Protein AF-A0A2V5JS49-F1 (afdb_monomer)

Sequence (119 aa):
MSLDTQTKLAIYRHFAETGQRPSVEVVAERVRSDVSSVREAFLTLRAQRVLVLEPDGVSIRMAPPFSGVPTQHVVMVDDTKYFANCACLEIGLEGPPSCRWLFHCFVPAARWWDDIVFT

Foldseek 3Di:
DDPLVLLLVQQVVCCVVALAGDFLVSSCVSSVHDSVVSLVSLVVCVVVVQFDADPVSTQTQDRPQFGNDDDPQWDDDPNHITHGPDDDFDADPVGGPDDPDDDDDPDDPVCCVVCVVPD

Nearest PDB structures (foldseek):
  1zar-assembly1_A  TM=7.995E-01  e=3.972E-02  Archaeoglobus fulgidus
  3k2z-assembly1_A  TM=7.654E-01  e=4.514E-02  Thermotoga maritima
  1zao-assembly1_A  TM=7.569E-01  e=2.708E-02  Archaeoglobus fulgidus
  3k2z-assembly1_B  TM=6.695E-01  e=1.732E-02  Thermotoga maritima
  7dqb-assembly1_A  TM=6.763E-01  e=4.796E-01  Microbacterium hydrocarbonoxydans

Mean predicted aligned error: 7.8 Å

Radius of gyration: 17.23 Å; Cα contacts (8 Å, |Δi|>4): 140; chains: 1; bounding box: 48×29×37 Å

Solvent-accessible surface area (backbone atoms only — not comparable to full-atom values): 7300 Å² total; per-residue (Å²): 132,57,67,51,57,46,52,50,52,47,50,54,48,42,30,74,77,65,33,43,63,67,54,58,62,59,43,12,61,74,65,72,50,57,52,68,66,46,47,53,31,50,54,51,35,33,75,70,68,54,34,41,60,39,95,84,65,61,50,49,42,28,46,81,72,40,26,44,48,92,48,94,45,67,47,73,56,88,94,41,57,36,22,24,82,66,89,85,76,71,68,53,97,92,42,55,72,96,67,94,77,85,79,87,70,95,54,63,75,96,51,47,78,83,44,61,90,82,108

pLDDT: mean 86.71, std 14.07, range [45.72, 98.5]

Secondary structure (DSSP, 8-state):
--HHHHHHHHHHHHHHHHSSPPPHHHHHHHHT--HHHHHHHHHHHHHTTS-EE-TTSSSEEEETTEESS--SEEEEETTEEEEESS-----BTTBS-S-S-----SS-GGGGGGSTTT-

Structure (mmCIF, N/CA/C/O backbone):
data_AF-A0A2V5JS49-F1
#
_entry.id   AF-A0A2V5JS49-F1
#
loop_
_atom_site.group_PDB
_atom_site.id
_atom_site.type_symbol
_atom_site.label_atom_id
_atom_site.label_alt_id
_atom_site.label_comp_id
_atom_site.label_asym_id
_atom_site.label_entity_id
_atom_site.label_seq_id
_atom_site.pdbx_PDB_ins_code
_atom_site.Cartn_x
_atom_site.Cartn_y
_atom_site.Cartn_z
_atom_site.occupancy
_atom_site.B_iso_or_equiv
_atom_site.auth_seq_id
_atom_site.auth_comp_id
_atom_site.auth_asym_id
_atom_site.auth_atom_id
_atom_site.pdbx_PDB_model_num
ATOM 1 N N . MET A 1 1 ? -8.960 -15.499 11.254 1.00 77.62 1 MET A N 1
ATOM 2 C CA . MET A 1 1 ? -7.950 -14.578 10.683 1.00 77.62 1 MET A CA 1
ATOM 3 C C . MET A 1 1 ? -8.035 -13.262 11.447 1.00 77.62 1 MET A C 1
ATOM 5 O O . MET A 1 1 ? -9.157 -12.831 11.684 1.00 77.62 1 MET A O 1
ATOM 9 N N . SER A 1 2 ? -6.921 -12.667 11.895 1.00 94.75 2 SER A N 1
ATOM 10 C CA . SER A 1 2 ? -6.965 -11.422 12.691 1.00 94.75 2 SER A CA 1
ATOM 11 C C . SER A 1 2 ? -7.526 -10.245 11.885 1.00 94.75 2 SER A C 1
ATOM 13 O O . SER A 1 2 ? -7.511 -10.290 10.650 1.00 94.75 2 SER A O 1
ATOM 15 N N . LEU A 1 3 ? -8.010 -9.200 12.568 1.00 96.44 3 LEU A N 1
ATOM 16 C CA . LEU A 1 3 ? -8.463 -7.974 11.905 1.00 96.44 3 LEU A CA 1
ATOM 17 C C . LEU A 1 3 ? -7.321 -7.335 11.104 1.00 96.44 3 LEU A C 1
ATOM 19 O O . LEU A 1 3 ? -7.517 -7.034 9.936 1.00 96.44 3 LEU A O 1
ATOM 23 N N . ASP A 1 4 ? -6.107 -7.260 11.656 1.00 97.12 4 ASP A N 1
ATOM 24 C CA . ASP A 1 4 ? -4.931 -6.726 10.947 1.00 97.12 4 ASP A CA 1
ATOM 25 C C . ASP A 1 4 ? -4.662 -7.450 9.624 1.00 97.12 4 ASP A C 1
ATOM 27 O O . ASP A 1 4 ? -4.383 -6.828 8.598 1.00 97.12 4 ASP A O 1
ATOM 31 N N . THR A 1 5 ? -4.797 -8.780 9.622 1.00 97.56 5 THR A N 1
ATOM 32 C CA . THR A 1 5 ? -4.608 -9.589 8.411 1.00 97.56 5 THR A CA 1
ATOM 33 C C . THR A 1 5 ? -5.716 -9.319 7.391 1.00 97.56 5 THR A C 1
ATOM 35 O O . THR A 1 5 ? -5.441 -9.218 6.196 1.00 97.56 5 THR A O 1
ATOM 38 N N . GLN A 1 6 ? -6.965 -9.174 7.845 1.00 98.00 6 GLN A N 1
ATOM 39 C CA . GLN A 1 6 ? -8.095 -8.816 6.982 1.00 98.00 6 GLN A CA 1
ATOM 40 C C . GLN A 1 6 ? -7.918 -7.418 6.380 1.00 98.00 6 GLN A C 1
ATOM 42 O O . GLN A 1 6 ? -8.049 -7.264 5.167 1.00 98.00 6 GLN A O 1
ATOM 47 N N . THR A 1 7 ? -7.534 -6.438 7.198 1.00 98.31 7 THR A N 1
ATOM 48 C CA . THR A 1 7 ? -7.213 -5.064 6.797 1.00 98.31 7 THR A CA 1
ATOM 49 C C . THR A 1 7 ? -6.101 -5.042 5.754 1.00 98.31 7 THR A C 1
ATOM 51 O O . THR A 1 7 ? -6.272 -4.451 4.688 1.00 98.31 7 THR A O 1
ATOM 54 N N . LYS A 1 8 ? -4.996 -5.759 5.996 1.00 98.00 8 LYS A N 1
ATOM 55 C CA . LYS A 1 8 ? -3.905 -5.899 5.023 1.00 98.00 8 LYS A CA 1
ATOM 56 C C . LYS A 1 8 ? -4.421 -6.458 3.697 1.00 98.00 8 LYS A C 1
ATOM 58 O O . LYS A 1 8 ? -4.196 -5.858 2.652 1.00 98.00 8 LYS A O 1
ATOM 63 N N . LEU A 1 9 ? -5.140 -7.579 3.712 1.00 98.00 9 LEU A N 1
ATOM 64 C CA . LEU A 1 9 ? -5.651 -8.182 2.478 1.00 98.00 9 LEU A CA 1
ATOM 65 C C . LEU A 1 9 ? -6.632 -7.264 1.738 1.00 98.00 9 LEU A C 1
ATOM 67 O O . LEU A 1 9 ? -6.585 -7.201 0.511 1.00 98.00 9 LEU A O 1
ATOM 71 N N . ALA A 1 10 ? -7.487 -6.535 2.456 1.00 98.25 10 ALA A N 1
ATOM 72 C CA . ALA A 1 10 ? -8.424 -5.586 1.863 1.00 98.25 10 ALA A CA 1
ATOM 73 C C . ALA A 1 10 ? -7.704 -4.429 1.154 1.00 98.25 10 ALA A C 1
ATOM 75 O O . ALA A 1 10 ? -8.081 -4.088 0.033 1.00 98.25 10 ALA A O 1
ATOM 76 N N . ILE A 1 11 ? -6.640 -3.887 1.759 1.00 98.31 11 ILE A N 1
ATOM 77 C CA . ILE A 1 11 ? -5.799 -2.847 1.149 1.00 98.31 11 ILE A CA 1
ATOM 78 C C . ILE A 1 11 ? -5.174 -3.353 -0.153 1.00 98.31 11 ILE A C 1
ATOM 80 O O . ILE A 1 11 ? -5.305 -2.713 -1.193 1.00 98.31 11 ILE A O 1
ATOM 84 N N . TYR A 1 12 ? -4.516 -4.514 -0.107 1.00 97.62 12 TYR A N 1
ATOM 85 C CA . TYR A 1 12 ? -3.795 -5.052 -1.263 1.00 97.62 12 TYR A CA 1
ATOM 86 C C . TYR A 1 12 ? -4.735 -5.444 -2.402 1.00 97.62 12 TYR A C 1
ATOM 88 O O . TYR A 1 12 ? -4.414 -5.200 -3.562 1.00 97.62 12 TYR A O 1
ATOM 96 N N . ARG A 1 13 ? -5.908 -6.004 -2.084 1.00 97.44 13 ARG A N 1
ATOM 97 C CA . ARG A 1 13 ? -6.944 -6.279 -3.087 1.00 97.44 13 ARG A CA 1
ATOM 98 C C . ARG A 1 13 ? -7.448 -4.999 -3.735 1.00 97.44 13 ARG A C 1
ATOM 100 O O . ARG A 1 13 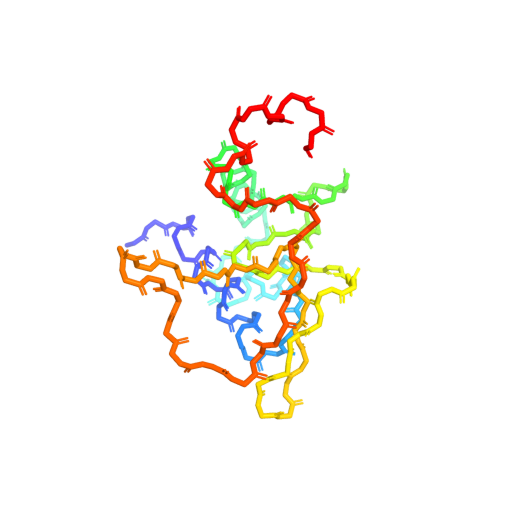? -7.545 -4.960 -4.950 1.00 97.44 13 ARG A O 1
ATOM 107 N N . HIS A 1 14 ? -7.703 -3.950 -2.951 1.00 98.12 14 HIS A N 1
ATOM 108 C CA . HIS A 1 14 ? -8.150 -2.677 -3.510 1.00 98.12 14 HIS A CA 1
ATOM 109 C C . HIS A 1 14 ? -7.110 -2.087 -4.468 1.00 98.12 14 HIS A C 1
ATOM 111 O O . HIS A 1 14 ? -7.464 -1.742 -5.588 1.00 98.12 14 HIS A O 1
ATOM 117 N N . PHE A 1 15 ? -5.832 -2.049 -4.076 1.00 96.44 15 PHE A N 1
ATOM 118 C CA . PHE A 1 15 ? -4.767 -1.626 -4.987 1.00 96.44 15 PHE A CA 1
ATOM 119 C C . PHE A 1 15 ? -4.731 -2.477 -6.254 1.00 96.44 15 PHE A C 1
ATOM 121 O O . PHE A 1 15 ? -4.693 -1.914 -7.339 1.00 96.44 15 PHE A O 1
ATOM 128 N N . ALA A 1 16 ? -4.764 -3.808 -6.133 1.00 94.00 16 ALA A N 1
ATOM 129 C CA . ALA A 1 16 ? -4.726 -4.709 -7.283 1.00 94.00 16 ALA A CA 1
ATOM 130 C C . ALA A 1 16 ? -5.902 -4.477 -8.249 1.00 94.00 16 ALA A C 1
ATOM 132 O O . ALA A 1 16 ? -5.692 -4.474 -9.457 1.00 94.00 16 ALA A O 1
ATOM 133 N N . GLU A 1 17 ? -7.104 -4.246 -7.714 1.00 95.31 17 GLU A N 1
ATOM 134 C CA . GLU A 1 17 ? -8.340 -4.036 -8.476 1.00 95.31 17 GLU A CA 1
ATOM 1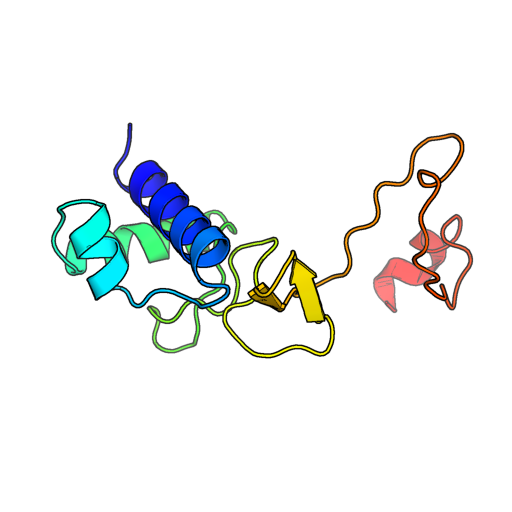35 C C . GLU A 1 17 ? -8.421 -2.655 -9.142 1.00 95.31 17 GLU A C 1
ATOM 137 O O . GLU A 1 17 ? -8.993 -2.544 -10.222 1.00 95.31 17 GLU A O 1
ATOM 142 N N . THR A 1 18 ? -7.913 -1.596 -8.500 1.00 96.06 18 THR A N 1
ATOM 143 C CA . THR A 1 18 ? -8.187 -0.207 -8.926 1.00 96.06 18 THR A CA 1
ATOM 144 C C . THR A 1 18 ? -6.947 0.586 -9.326 1.00 96.06 18 THR A C 1
ATOM 146 O O . THR A 1 18 ? -7.065 1.660 -9.917 1.00 96.06 18 THR A O 1
ATOM 149 N N . GLY A 1 19 ? -5.754 0.120 -8.955 1.00 94.81 19 GLY A N 1
ATOM 150 C CA . GLY A 1 19 ? -4.513 0.892 -9.046 1.00 94.81 19 GLY A CA 1
ATOM 151 C C . GLY A 1 19 ? -4.454 2.099 -8.098 1.00 94.81 19 GLY A C 1
ATOM 152 O O . GLY A 1 19 ? -3.482 2.853 -8.128 1.00 94.81 19 GLY A O 1
ATOM 153 N N . GLN A 1 20 ? -5.468 2.301 -7.250 1.00 96.00 20 GLN A N 1
ATOM 154 C CA . GLN A 1 20 ? -5.591 3.447 -6.349 1.00 96.00 20 GLN A CA 1
ATOM 155 C C . GLN A 1 20 ? -5.441 3.024 -4.890 1.00 96.00 20 GLN A C 1
ATOM 157 O O . GLN A 1 20 ? -5.672 1.870 -4.530 1.00 96.00 20 GLN A O 1
ATOM 162 N N . ARG A 1 21 ? -5.084 3.975 -4.018 1.00 96.44 21 ARG A N 1
ATOM 163 C CA . ARG A 1 21 ? -5.140 3.725 -2.573 1.00 96.44 21 ARG A CA 1
ATOM 164 C C . ARG A 1 21 ? -6.592 3.762 -2.083 1.00 96.44 21 ARG A C 1
ATOM 166 O O . ARG A 1 21 ? -7.321 4.680 -2.463 1.00 96.44 21 ARG A O 1
ATOM 173 N N . PRO A 1 22 ? -7.000 2.851 -1.187 1.00 98.19 22 PRO A N 1
ATOM 174 C CA . PRO A 1 22 ? -8.291 2.963 -0.522 1.00 98.19 22 PRO A CA 1
ATOM 175 C C . PRO A 1 22 ? -8.266 4.047 0.563 1.00 98.19 22 PRO A C 1
ATOM 177 O O . PRO A 1 22 ? -7.224 4.303 1.174 1.00 98.19 22 PRO A O 1
ATOM 180 N N . SER A 1 23 ? -9.429 4.635 0.855 1.00 98.06 23 SER A N 1
ATOM 181 C CA . SER A 1 23 ? -9.637 5.375 2.103 1.00 98.06 23 SER A CA 1
ATOM 182 C C . SER A 1 23 ? -9.874 4.407 3.269 1.00 98.06 23 SER A C 1
ATOM 184 O O . SER A 1 23 ? -10.158 3.222 3.065 1.00 98.06 23 SER A O 1
ATOM 186 N N . VAL A 1 24 ? -9.776 4.896 4.506 1.00 98.12 24 VAL A N 1
ATOM 187 C CA . VAL A 1 24 ? -10.014 4.061 5.693 1.00 98.12 24 VAL A CA 1
ATOM 188 C C . VAL A 1 24 ? -11.461 3.555 5.755 1.00 98.12 24 VAL A C 1
ATOM 190 O O . VAL A 1 24 ? -11.697 2.423 6.172 1.00 98.12 24 VAL A O 1
ATOM 193 N N . GLU A 1 25 ? -12.417 4.340 5.260 1.00 98.44 25 GLU A N 1
ATOM 194 C CA . GLU A 1 25 ? -13.839 3.991 5.176 1.00 98.44 25 GLU A CA 1
ATOM 195 C C . GLU A 1 25 ? -14.070 2.837 4.196 1.00 98.44 25 GLU A C 1
ATOM 197 O O . GLU A 1 25 ? -14.760 1.877 4.534 1.00 98.44 25 GLU A O 1
ATOM 202 N N . VAL A 1 26 ? -13.425 2.877 3.023 1.00 98.50 26 VAL A N 1
ATOM 203 C CA . VAL A 1 26 ? -13.492 1.786 2.034 1.00 98.50 26 VAL A CA 1
ATOM 204 C C . VAL A 1 26 ? -12.939 0.487 2.620 1.00 98.50 26 VAL A C 1
ATOM 206 O O . VAL A 1 26 ? -13.482 -0.594 2.380 1.00 98.50 26 VAL A O 1
ATOM 209 N N . VAL A 1 27 ? -11.855 0.563 3.399 1.00 98.50 27 VAL A N 1
ATOM 210 C CA . VAL A 1 27 ? -11.302 -0.625 4.060 1.00 98.50 27 VAL A CA 1
ATOM 211 C C . VAL A 1 27 ? -12.249 -1.136 5.146 1.00 98.50 27 VAL A C 1
ATOM 213 O O . VAL A 1 27 ? -12.506 -2.338 5.183 1.00 98.50 27 VAL A O 1
ATOM 216 N N . ALA A 1 28 ? -12.797 -0.247 5.979 1.00 98.50 28 ALA A N 1
ATOM 217 C CA . ALA A 1 28 ? -13.757 -0.572 7.036 1.00 98.50 28 ALA A CA 1
ATOM 218 C C . ALA A 1 28 ? -15.003 -1.285 6.498 1.00 98.50 28 ALA A C 1
ATOM 220 O O . ALA A 1 28 ? -15.382 -2.338 7.018 1.00 98.50 28 ALA A O 1
ATOM 221 N N . GLU A 1 29 ? -15.563 -0.792 5.394 1.00 98.44 29 GLU A N 1
ATOM 222 C CA . GLU A 1 29 ? -16.670 -1.440 4.693 1.00 98.44 29 GLU A CA 1
ATOM 223 C C . GLU A 1 29 ? -16.287 -2.851 4.217 1.00 98.44 29 GLU A C 1
ATOM 225 O O . GLU A 1 29 ? -16.977 -3.828 4.523 1.00 98.44 29 GLU A O 1
ATOM 230 N N . ARG A 1 30 ? -15.139 -2.991 3.536 1.00 97.75 30 ARG A N 1
ATOM 231 C CA . ARG A 1 30 ? -14.670 -4.279 2.990 1.00 97.75 30 ARG A CA 1
ATOM 232 C C . ARG A 1 30 ? -14.424 -5.339 4.062 1.00 97.75 30 ARG A C 1
ATOM 234 O O . ARG A 1 30 ? -14.669 -6.520 3.809 1.00 97.75 30 ARG A O 1
ATOM 241 N N . VAL A 1 31 ? -13.933 -4.946 5.238 1.00 97.88 31 VAL A N 1
ATOM 242 C CA . VAL A 1 31 ? -13.680 -5.876 6.354 1.00 97.88 31 VAL A CA 1
ATOM 243 C C . VAL A 1 31 ? -14.860 -5.995 7.321 1.00 97.88 31 VAL A C 1
ATOM 245 O O . VAL A 1 31 ? -14.795 -6.805 8.243 1.00 97.88 31 VAL A O 1
ATOM 248 N N . ARG A 1 32 ? -15.949 -5.243 7.095 1.00 97.94 32 ARG A N 1
ATOM 249 C CA . ARG A 1 32 ? -17.137 -5.172 7.964 1.00 97.94 32 ARG A CA 1
ATOM 250 C C . ARG A 1 32 ? -16.776 -4.850 9.416 1.00 97.94 32 ARG A C 1
ATOM 252 O O . ARG A 1 32 ? -17.189 -5.549 10.339 1.00 97.94 32 ARG A O 1
ATOM 259 N N . SER A 1 33 ? -15.990 -3.794 9.593 1.00 98.06 33 SER A N 1
ATOM 260 C CA . SER A 1 33 ? -15.580 -3.268 10.896 1.00 98.06 33 SER A CA 1
ATOM 261 C C . SER A 1 33 ? -15.834 -1.766 10.956 1.00 98.06 33 SER A C 1
ATOM 263 O O . SER A 1 33 ? -16.027 -1.119 9.929 1.00 98.06 33 SER A O 1
ATOM 265 N N . ASP A 1 34 ? -15.825 -1.190 12.153 1.00 97.94 34 ASP A N 1
ATOM 266 C CA . ASP A 1 34 ? -15.837 0.261 12.308 1.00 97.94 34 ASP A CA 1
ATOM 267 C C . ASP A 1 34 ? -14.484 0.888 11.912 1.00 97.94 34 ASP A C 1
ATOM 269 O O . ASP A 1 34 ? -13.429 0.245 11.943 1.00 97.94 34 ASP A O 1
ATOM 273 N N . VAL A 1 35 ? -14.520 2.177 11.564 1.00 98.19 35 VAL A N 1
ATOM 274 C CA . VAL A 1 35 ? -13.339 2.945 11.140 1.00 98.19 35 VAL A CA 1
ATOM 275 C C . VAL A 1 35 ? -12.274 3.014 12.236 1.00 98.19 35 VAL A C 1
ATOM 277 O O . VAL A 1 35 ? -11.090 2.971 11.913 1.00 98.19 35 VAL A O 1
ATOM 280 N N . SER A 1 36 ? -12.651 3.097 13.517 1.00 98.06 36 SER A N 1
ATOM 281 C CA . SER A 1 36 ? -11.679 3.196 14.614 1.00 98.06 36 SER A CA 1
ATOM 282 C C . SER A 1 36 ? -10.831 1.932 14.706 1.00 98.06 36 SER A C 1
ATOM 284 O O . SER A 1 36 ? -9.606 2.016 14.740 1.00 98.06 36 SER A O 1
ATOM 286 N N . SER A 1 37 ? -11.463 0.761 14.643 1.00 98.19 37 SER A N 1
ATOM 287 C CA . SER A 1 37 ? -10.765 -0.528 14.641 1.00 98.19 37 SER A CA 1
ATOM 288 C C . SER A 1 37 ? -9.823 -0.683 13.439 1.00 98.19 37 SER A C 1
ATOM 290 O O . SER A 1 37 ? -8.726 -1.228 13.571 1.00 98.19 37 SER A O 1
ATOM 292 N N . VAL A 1 38 ? -10.198 -0.165 12.262 1.00 98.50 38 VAL A N 1
ATOM 293 C CA . VAL A 1 38 ? -9.310 -0.172 11.085 1.00 98.50 38 VAL A CA 1
ATOM 294 C C . VAL A 1 38 ? -8.147 0.809 11.233 1.00 98.50 38 VAL A C 1
ATOM 296 O O . VAL A 1 38 ? -7.035 0.484 10.815 1.00 98.50 38 VAL A O 1
ATOM 299 N N . ARG A 1 39 ? -8.353 1.975 11.857 1.00 98.12 39 ARG A N 1
ATOM 300 C CA . ARG A 1 39 ? -7.257 2.911 12.167 1.00 98.12 39 ARG A CA 1
ATOM 301 C C . ARG A 1 39 ? -6.231 2.266 13.096 1.00 98.12 39 ARG A C 1
ATOM 303 O O . ARG A 1 39 ? -5.041 2.342 12.806 1.00 98.12 39 ARG A O 1
ATOM 310 N N . GLU A 1 40 ? -6.672 1.557 14.132 1.00 98.19 40 GLU A N 1
ATOM 311 C CA . GLU A 1 40 ? -5.764 0.798 15.005 1.00 98.19 40 GLU A CA 1
ATOM 312 C C . GLU A 1 40 ? -5.001 -0.288 14.231 1.00 98.19 40 GLU A C 1
ATOM 314 O O . GLU A 1 40 ? -3.784 -0.431 14.376 1.00 98.19 40 GLU A O 1
ATOM 319 N N . ALA A 1 41 ? -5.672 -0.993 13.316 1.00 98.25 41 ALA A N 1
ATOM 320 C CA . ALA A 1 41 ? -5.001 -1.942 12.429 1.00 98.25 41 ALA A CA 1
ATOM 321 C C . ALA A 1 41 ? -3.963 -1.257 11.514 1.00 98.25 41 ALA A C 1
ATOM 323 O O . ALA A 1 41 ? -2.883 -1.806 11.294 1.00 98.25 41 ALA A O 1
ATOM 324 N N . PHE A 1 42 ? -4.227 -0.047 11.003 1.00 98.31 42 PHE A N 1
ATOM 325 C CA . PHE A 1 42 ? -3.249 0.719 10.214 1.00 98.31 42 PHE A CA 1
ATOM 326 C C . PHE A 1 42 ? -2.011 1.068 11.046 1.00 98.31 42 PHE A C 1
ATOM 328 O O . PHE A 1 42 ? -0.888 0.933 10.552 1.00 98.31 42 PHE A O 1
ATOM 335 N N . LEU A 1 43 ? -2.195 1.476 12.304 1.00 97.56 43 LEU A N 1
ATOM 336 C CA . LEU A 1 43 ? -1.093 1.768 13.223 1.00 97.56 43 LEU A CA 1
ATOM 337 C C . LEU A 1 43 ? -0.262 0.513 13.522 1.00 97.56 43 LEU A C 1
ATOM 339 O O . LEU A 1 43 ? 0.969 0.567 13.453 1.00 97.56 43 LEU A O 1
ATOM 343 N N . THR A 1 44 ? -0.915 -0.627 13.751 1.00 97.69 44 THR A N 1
ATOM 344 C CA . THR A 1 44 ? -0.244 -1.924 13.934 1.00 97.69 44 THR A CA 1
ATOM 345 C C . THR A 1 44 ? 0.556 -2.321 12.693 1.00 97.69 44 THR A C 1
ATOM 347 O O . THR A 1 44 ? 1.743 -2.642 12.788 1.00 97.69 44 THR A O 1
ATOM 350 N N . LEU A 1 45 ? -0.044 -2.231 11.503 1.00 97.62 45 LEU A N 1
ATOM 351 C CA . LEU A 1 45 ? 0.628 -2.546 10.239 1.00 97.62 45 LEU A CA 1
ATOM 352 C C . LEU A 1 45 ? 1.792 -1.586 9.946 1.00 97.62 45 LEU A C 1
ATOM 354 O O . LEU A 1 45 ? 2.817 -2.008 9.404 1.00 97.62 45 LEU A O 1
ATOM 358 N N . ARG A 1 46 ? 1.683 -0.311 10.339 1.00 96.69 46 ARG A N 1
ATOM 359 C CA . ARG A 1 46 ? 2.792 0.651 10.284 1.00 96.69 46 ARG A CA 1
ATOM 360 C C . ARG A 1 46 ? 3.928 0.252 11.223 1.00 96.69 46 ARG A C 1
ATOM 362 O O . ARG A 1 46 ? 5.083 0.250 10.799 1.00 96.69 46 ARG A O 1
ATOM 369 N N . ALA A 1 47 ? 3.625 -0.118 12.468 1.00 96.69 47 ALA A N 1
ATOM 370 C CA . ALA A 1 47 ? 4.630 -0.577 13.430 1.00 96.69 47 ALA A CA 1
ATOM 371 C C . ALA A 1 47 ? 5.363 -1.841 12.940 1.00 96.69 47 ALA A C 1
ATOM 373 O O . ALA A 1 47 ? 6.569 -1.983 13.134 1.00 96.69 47 ALA A O 1
ATOM 374 N N . GLN A 1 48 ? 4.655 -2.712 12.217 1.00 96.19 48 GLN A N 1
ATOM 375 C CA . GLN A 1 48 ? 5.203 -3.905 11.563 1.00 96.19 48 GLN A CA 1
ATOM 376 C C . GLN A 1 48 ? 5.932 -3.617 10.238 1.00 96.19 48 GLN A C 1
ATOM 378 O O . GLN A 1 48 ? 6.387 -4.553 9.583 1.00 96.19 48 G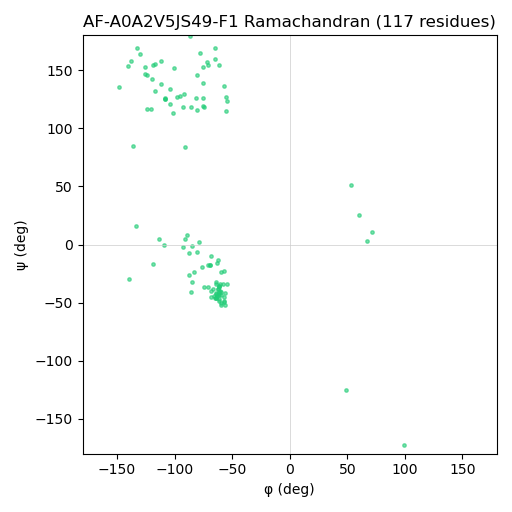LN A O 1
ATOM 383 N N . ARG A 1 49 ? 6.050 -2.345 9.823 1.00 93.94 49 ARG A N 1
ATOM 384 C CA . ARG A 1 49 ? 6.661 -1.912 8.548 1.00 93.94 49 ARG A CA 1
ATOM 385 C C . ARG A 1 49 ? 5.969 -2.476 7.299 1.00 93.94 49 ARG A C 1
ATOM 387 O O . ARG A 1 49 ? 6.581 -2.581 6.241 1.00 93.94 49 ARG A O 1
ATOM 394 N N . VAL A 1 50 ? 4.688 -2.820 7.413 1.00 95.06 50 VAL A N 1
ATOM 395 C CA . VAL A 1 50 ? 3.846 -3.264 6.291 1.00 95.06 50 VAL A CA 1
ATOM 396 C C . VAL A 1 50 ? 3.245 -2.068 5.550 1.00 95.06 50 VAL A C 1
ATOM 398 O O . VAL A 1 50 ? 3.064 -2.132 4.337 1.00 95.06 50 VAL A O 1
ATOM 401 N N . LEU A 1 51 ? 2.955 -0.976 6.265 1.00 96.06 51 LEU A N 1
ATOM 402 C CA . LEU A 1 51 ? 2.431 0.267 5.697 1.00 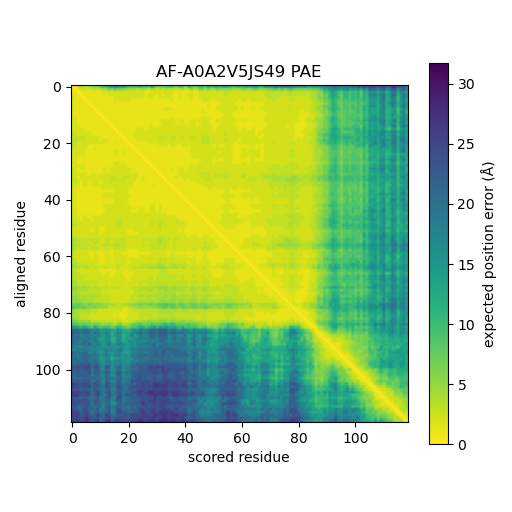96.06 51 LEU A CA 1
ATOM 403 C C . LEU A 1 51 ? 3.318 1.460 6.052 1.00 96.06 51 LEU A C 1
ATOM 405 O O . LEU A 1 51 ? 3.831 1.563 7.167 1.00 96.06 51 LEU A O 1
ATOM 409 N N . VAL A 1 52 ? 3.407 2.415 5.131 1.00 96.50 52 VAL A N 1
ATOM 410 C CA . VAL A 1 52 ? 3.810 3.791 5.435 1.00 96.50 52 VAL A CA 1
ATOM 411 C C . VAL A 1 52 ? 2.570 4.661 5.319 1.00 96.50 52 VAL A C 1
ATOM 413 O O . VAL A 1 52 ? 1.895 4.656 4.286 1.00 96.50 52 VAL A O 1
ATOM 416 N N . LEU A 1 53 ? 2.275 5.399 6.383 1.00 97.06 53 LEU A N 1
ATOM 417 C CA . LEU A 1 53 ? 1.161 6.338 6.440 1.00 97.06 53 LEU A CA 1
ATOM 418 C C . LEU A 1 53 ? 1.678 7.763 6.236 1.00 97.06 53 LEU A C 1
ATOM 420 O O . LEU A 1 53 ? 2.824 8.071 6.573 1.00 97.06 53 LEU A O 1
ATOM 424 N N . GLU A 1 54 ? 0.828 8.620 5.692 1.00 97.31 54 GLU A N 1
ATOM 425 C CA . GLU A 1 54 ? 1.031 10.066 5.682 1.00 97.31 54 GLU A CA 1
ATOM 426 C C . GLU A 1 54 ? 1.004 10.644 7.112 1.00 97.31 54 GLU A C 1
ATOM 428 O O . GLU A 1 54 ? 0.597 9.956 8.057 1.00 97.31 54 GLU A O 1
ATOM 433 N N . PRO A 1 55 ? 1.403 11.919 7.304 1.00 96.06 55 PRO A N 1
ATOM 434 C CA . PRO A 1 55 ? 1.353 12.573 8.614 1.00 96.06 55 PRO A CA 1
ATOM 435 C C . PRO A 1 55 ? -0.035 12.597 9.273 1.00 96.06 55 PRO A C 1
ATOM 437 O O . PRO A 1 55 ? -0.116 12.694 10.493 1.00 96.06 55 PRO A O 1
ATOM 440 N N . ASP A 1 56 ? -1.116 12.476 8.493 1.00 95.19 56 ASP A N 1
ATOM 441 C CA . ASP A 1 56 ? -2.494 12.381 9.002 1.00 95.19 56 ASP A CA 1
ATOM 442 C C . ASP A 1 56 ? -2.793 11.062 9.748 1.00 95.19 56 ASP A C 1
ATOM 444 O O . ASP A 1 56 ? -3.844 10.917 10.377 1.00 95.19 56 ASP A O 1
ATOM 448 N N . GLY A 1 57 ? -1.871 10.097 9.684 1.00 91.38 57 GLY A N 1
ATOM 449 C CA . GLY A 1 57 ? -1.969 8.811 10.360 1.00 91.38 57 GLY A CA 1
ATOM 450 C C . GLY A 1 57 ? -3.016 7.862 9.776 1.00 91.38 57 GLY A C 1
ATOM 451 O O . GLY A 1 57 ? -3.294 6.844 10.406 1.00 91.38 57 GLY A O 1
ATOM 452 N N . VAL A 1 58 ? -3.598 8.160 8.610 1.00 95.00 58 VAL A N 1
ATOM 453 C CA . VAL A 1 58 ? -4.644 7.325 7.985 1.00 95.00 58 VAL A CA 1
ATOM 454 C C . VAL A 1 58 ? -4.517 7.174 6.482 1.00 95.00 58 VAL A C 1
ATOM 456 O O . VAL A 1 58 ? -4.896 6.134 5.948 1.00 95.00 58 VAL A O 1
ATOM 459 N N . SER A 1 59 ? -3.966 8.159 5.781 1.00 97.19 59 SER A N 1
ATOM 460 C CA . SER A 1 59 ? -3.735 8.036 4.351 1.00 97.19 59 SER A CA 1
ATOM 461 C C . SER A 1 59 ? -2.541 7.123 4.111 1.00 97.19 59 SER A C 1
ATOM 463 O O . SER A 1 59 ? -1.445 7.343 4.625 1.00 97.19 59 SER A O 1
ATOM 465 N N . ILE A 1 60 ? -2.738 6.087 3.299 1.00 97.81 60 ILE A N 1
ATOM 466 C CA . ILE A 1 60 ? -1.659 5.172 2.926 1.00 97.81 60 ILE A CA 1
ATOM 467 C C . ILE A 1 60 ? -0.766 5.881 1.904 1.00 97.81 60 ILE A C 1
ATOM 469 O O . ILE A 1 60 ? -1.216 6.244 0.813 1.00 97.81 60 ILE A O 1
ATOM 473 N N . ARG A 1 61 ? 0.507 6.067 2.254 1.00 96.62 61 ARG A N 1
ATOM 474 C CA . ARG A 1 61 ? 1.559 6.504 1.328 1.00 96.62 61 ARG A CA 1
ATOM 475 C C . ARG A 1 61 ? 2.158 5.311 0.591 1.00 96.62 61 ARG A C 1
ATOM 477 O O . ARG A 1 61 ? 2.398 5.398 -0.607 1.00 96.62 61 ARG A O 1
ATOM 484 N N . MET A 1 62 ? 2.379 4.193 1.281 1.00 95.94 62 MET A N 1
ATOM 485 C CA . MET A 1 62 ? 2.989 2.993 0.698 1.00 95.94 62 MET A CA 1
ATOM 486 C C . MET A 1 62 ? 2.453 1.718 1.349 1.00 95.94 62 MET A C 1
ATOM 488 O O . MET A 1 62 ? 2.355 1.629 2.572 1.00 95.94 62 MET A O 1
ATOM 492 N N . ALA A 1 63 ? 2.149 0.734 0.505 1.00 95.00 63 ALA A N 1
ATOM 493 C CA . ALA A 1 63 ? 1.801 -0.639 0.856 1.00 95.00 63 ALA A CA 1
ATOM 494 C C . ALA A 1 63 ? 2.562 -1.563 -0.115 1.00 95.00 63 ALA A C 1
ATOM 496 O O . ALA A 1 63 ? 2.025 -1.900 -1.171 1.00 95.00 63 ALA A O 1
ATOM 497 N N . PRO A 1 64 ? 3.836 -1.907 0.165 1.00 90.25 64 PRO A N 1
ATOM 498 C CA . PRO A 1 64 ? 4.738 -2.507 -0.823 1.00 90.25 64 PRO A CA 1
ATOM 499 C C . PRO A 1 64 ? 4.134 -3.777 -1.442 1.00 90.25 64 PRO A C 1
ATOM 501 O O . PRO A 1 64 ? 3.734 -4.661 -0.682 1.00 90.25 64 PRO A O 1
ATOM 504 N N . PRO A 1 65 ? 4.051 -3.894 -2.782 1.00 89.94 65 PRO A N 1
ATOM 505 C CA . PRO A 1 65 ? 4.804 -3.122 -3.781 1.00 89.94 65 PRO A CA 1
ATOM 506 C C . PRO A 1 65 ? 4.169 -1.785 -4.216 1.00 89.94 65 PRO A C 1
ATOM 508 O O . PRO A 1 65 ? 4.810 -1.015 -4.928 1.00 89.94 65 PRO A O 1
ATOM 511 N N . PHE A 1 66 ? 2.944 -1.479 -3.788 1.00 94.06 66 PHE A N 1
ATOM 512 C CA . PHE A 1 66 ? 2.194 -0.306 -4.235 1.00 94.06 66 PHE A CA 1
ATOM 513 C C . PHE A 1 66 ? 2.607 0.989 -3.523 1.00 94.06 66 PHE A C 1
ATOM 515 O O . PHE A 1 66 ? 2.913 1.018 -2.323 1.00 94.06 66 PHE A O 1
ATOM 522 N N . SER A 1 67 ? 2.549 2.088 -4.268 1.00 94.94 67 SER A N 1
ATOM 523 C CA . SER A 1 67 ? 2.550 3.451 -3.751 1.00 94.94 67 SER A CA 1
ATOM 524 C C . SER A 1 67 ? 1.142 4.032 -3.823 1.00 94.94 67 SER A C 1
ATOM 526 O O . SER A 1 67 ? 0.455 3.909 -4.834 1.00 94.94 67 SER A O 1
ATOM 528 N N . GLY A 1 68 ? 0.714 4.669 -2.735 1.00 95.38 68 GLY A N 1
ATOM 529 C CA . GLY A 1 68 ? -0.546 5.407 -2.663 1.00 95.38 68 GLY A CA 1
ATOM 530 C C . GLY A 1 68 ? -0.437 6.844 -3.172 1.00 95.38 68 GLY A C 1
ATOM 531 O O . GLY A 1 68 ? -1.433 7.565 -3.175 1.00 95.38 68 GLY A O 1
ATOM 532 N N . VAL A 1 69 ? 0.760 7.263 -3.587 1.00 94.81 69 VAL A N 1
ATOM 533 C CA . VAL A 1 69 ? 1.033 8.570 -4.189 1.00 94.81 69 VAL A CA 1
ATOM 534 C C . VAL 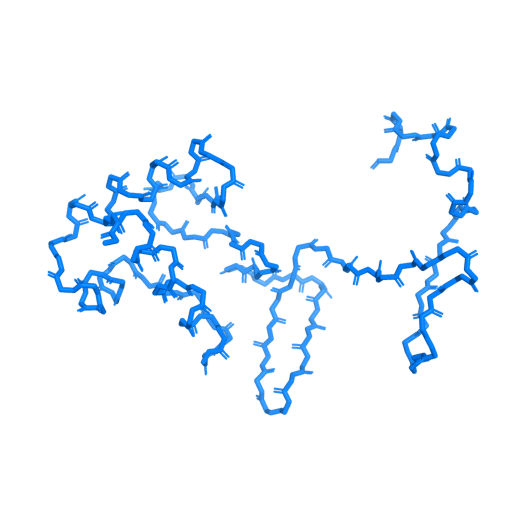A 1 69 ? 1.738 8.388 -5.536 1.00 94.81 69 VAL A C 1
ATOM 536 O O . VAL A 1 69 ? 2.431 7.387 -5.727 1.00 94.81 69 VAL A O 1
ATOM 539 N N . PRO A 1 70 ? 1.594 9.336 -6.478 1.00 93.69 70 PRO A N 1
ATOM 540 C CA . PRO A 1 70 ? 2.322 9.278 -7.73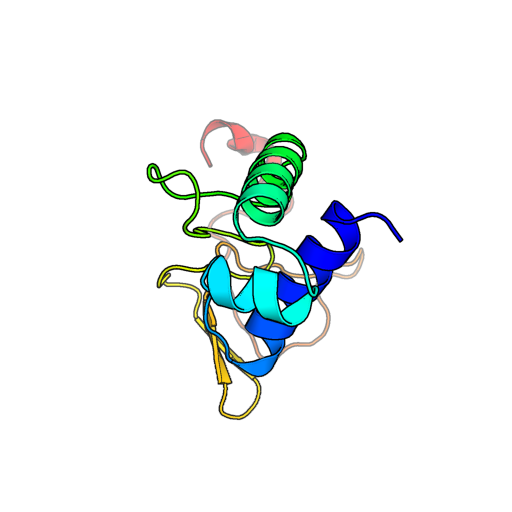7 1.00 93.69 70 PRO A CA 1
ATOM 541 C C . PRO A 1 70 ? 3.839 9.223 -7.528 1.00 93.69 70 PRO A C 1
ATOM 543 O O . PRO A 1 70 ? 4.400 9.979 -6.734 1.00 93.69 70 PRO A O 1
ATOM 546 N N . THR A 1 71 ? 4.502 8.354 -8.283 1.00 89.38 71 THR A N 1
ATOM 547 C CA . THR A 1 71 ? 5.964 8.237 -8.346 1.00 89.38 71 THR A CA 1
ATOM 548 C C . THR A 1 71 ? 6.417 8.179 -9.806 1.00 89.38 71 THR A C 1
ATOM 550 O O . THR A 1 71 ? 5.607 8.006 -10.718 1.00 89.38 71 THR A O 1
ATOM 553 N N . GLN A 1 72 ? 7.726 8.289 -10.037 1.00 86.69 72 GLN A N 1
ATOM 554 C CA . GLN A 1 72 ? 8.314 8.074 -11.365 1.00 86.69 72 GLN A CA 1
ATOM 555 C C . GLN A 1 72 ? 8.258 6.605 -11.825 1.00 86.69 72 GLN A C 1
ATOM 557 O O . GLN A 1 72 ? 8.396 6.327 -13.013 1.00 86.69 72 GLN A O 1
ATOM 562 N N . HIS A 1 73 ? 8.054 5.658 -10.903 1.00 83.62 73 HIS A N 1
ATOM 563 C CA . HIS A 1 73 ? 8.012 4.227 -11.202 1.00 83.62 73 HIS A CA 1
ATOM 564 C C . HIS A 1 73 ? 6.571 3.813 -11.500 1.00 83.62 73 HIS A C 1
ATOM 566 O O . HIS A 1 73 ? 5.831 3.356 -10.626 1.00 83.62 73 HIS A O 1
ATOM 572 N N . VAL A 1 74 ? 6.168 4.025 -12.748 1.00 86.56 74 VAL A N 1
ATOM 573 C CA . VAL A 1 74 ? 4.829 3.701 -13.240 1.00 86.56 74 VAL A CA 1
ATOM 574 C C . VAL A 1 74 ? 4.821 2.292 -13.821 1.00 86.56 74 VAL A C 1
ATOM 576 O O . VAL A 1 74 ? 5.646 1.970 -14.674 1.00 86.56 74 VAL A O 1
ATOM 579 N N . VAL A 1 75 ? 3.860 1.474 -13.397 1.00 84.44 75 VAL A N 1
ATOM 580 C CA . VAL A 1 75 ? 3.624 0.131 -13.942 1.00 84.44 75 VAL A CA 1
ATOM 581 C C . VAL A 1 75 ? 2.239 0.099 -14.573 1.00 84.44 75 VAL A C 1
ATOM 583 O O . VAL A 1 75 ? 1.273 0.542 -13.959 1.00 84.44 75 VAL A O 1
ATOM 586 N N . MET A 1 76 ? 2.143 -0.425 -15.792 1.00 85.56 76 MET A N 1
ATOM 587 C CA . MET A 1 76 ? 0.870 -0.695 -16.459 1.00 85.56 76 MET A CA 1
ATOM 588 C C . MET A 1 76 ? 0.654 -2.207 -16.502 1.00 85.56 76 MET A C 1
ATOM 590 O O . MET A 1 76 ? 1.526 -2.929 -16.990 1.00 85.56 76 MET A O 1
ATOM 594 N N . VAL A 1 77 ? -0.485 -2.673 -15.991 1.00 83.81 77 VAL A N 1
ATOM 595 C CA . VAL A 1 77 ? -0.961 -4.054 -16.166 1.00 83.81 77 VAL A CA 1
ATOM 596 C C . VAL A 1 77 ? -2.344 -3.962 -16.789 1.00 83.81 77 VAL A C 1
ATOM 598 O O . VAL A 1 77 ? -3.242 -3.367 -16.193 1.00 83.81 77 VAL A O 1
ATOM 601 N N . ASP A 1 78 ? -2.484 -4.494 -18.002 1.00 88.19 78 ASP A N 1
ATOM 602 C CA . ASP A 1 78 ? -3.635 -4.243 -18.872 1.00 88.19 78 ASP A CA 1
ATOM 603 C C . ASP A 1 78 ? -3.924 -2.728 -18.957 1.00 88.19 78 ASP A C 1
ATOM 605 O O . ASP A 1 78 ? -3.016 -1.944 -19.245 1.00 88.19 78 ASP A O 1
ATOM 609 N N . ASP A 1 79 ? -5.149 -2.301 -18.643 1.00 89.88 79 ASP A N 1
ATOM 610 C CA . ASP A 1 79 ? -5.552 -0.889 -18.622 1.00 89.88 79 ASP A CA 1
ATOM 611 C C . ASP A 1 79 ? -5.359 -0.212 -17.248 1.00 89.88 79 ASP A C 1
ATOM 613 O O . ASP A 1 79 ? -5.729 0.951 -17.058 1.00 89.88 79 ASP A O 1
ATOM 617 N N . THR A 1 80 ? -4.766 -0.909 -16.270 1.00 89.69 80 THR A N 1
ATOM 618 C CA . THR A 1 80 ? -4.593 -0.391 -14.905 1.00 89.69 80 THR A CA 1
ATOM 619 C C . THR A 1 80 ? -3.200 0.188 -14.696 1.00 89.69 80 THR A C 1
ATOM 621 O O . THR A 1 80 ? -2.177 -0.468 -14.912 1.00 89.69 80 THR A O 1
ATOM 624 N N . LYS A 1 81 ? -3.165 1.435 -14.221 1.00 91.38 81 LYS A N 1
ATOM 625 C CA . LYS A 1 81 ? -1.942 2.154 -13.863 1.00 91.38 81 LYS A CA 1
ATOM 626 C C . LYS A 1 81 ? -1.659 2.030 -12.370 1.00 91.38 81 LYS A C 1
ATOM 628 O O . LYS A 1 81 ? -2.489 2.412 -11.550 1.00 91.38 81 LYS A O 1
ATOM 633 N N . TYR A 1 82 ? -0.447 1.609 -12.034 1.00 91.88 82 TYR A N 1
ATOM 634 C CA . TYR A 1 82 ? 0.069 1.524 -10.673 1.00 91.88 82 TYR A CA 1
ATOM 635 C C . TYR A 1 82 ? 1.291 2.425 -10.506 1.00 91.88 82 TYR A C 1
ATOM 637 O O . TYR A 1 82 ? 2.041 2.680 -11.453 1.00 91.88 82 TYR A O 1
ATOM 645 N N . PHE A 1 83 ? 1.525 2.853 -9.270 1.00 92.00 83 PHE A N 1
ATOM 646 C CA . PHE A 1 83 ? 2.771 3.485 -8.857 1.00 92.00 83 PHE A CA 1
ATOM 647 C C . PHE A 1 83 ? 3.509 2.563 -7.894 1.00 92.00 83 PHE A C 1
ATOM 649 O O . PHE A 1 83 ? 2.897 1.978 -6.999 1.00 92.00 83 PHE A O 1
ATOM 656 N N . ALA A 1 84 ? 4.822 2.454 -8.058 1.00 87.25 84 ALA A N 1
ATOM 657 C CA . ALA A 1 84 ? 5.701 1.712 -7.163 1.00 87.25 84 ALA A CA 1
ATOM 658 C C . ALA A 1 84 ? 6.710 2.655 -6.496 1.00 87.25 84 ALA A C 1
ATOM 660 O O . ALA A 1 84 ? 7.041 3.721 -7.018 1.00 87.25 84 ALA A O 1
ATOM 661 N N . ASN A 1 85 ? 7.217 2.278 -5.325 1.00 80.50 85 ASN A N 1
ATOM 662 C CA . ASN A 1 85 ? 8.262 3.064 -4.654 1.00 80.50 85 ASN A CA 1
ATOM 663 C C . ASN A 1 85 ? 9.668 2.664 -5.118 1.00 80.50 85 ASN A C 1
ATOM 665 O O . ASN A 1 85 ? 10.568 3.496 -5.131 1.00 80.50 85 ASN A O 1
ATOM 669 N N . CYS A 1 86 ? 9.827 1.422 -5.567 1.00 72.00 86 CYS A N 1
ATOM 670 C CA . CYS A 1 86 ? 11.051 0.883 -6.139 1.00 72.00 86 CYS A CA 1
ATOM 671 C C . CYS A 1 86 ? 10.717 -0.018 -7.333 1.00 72.00 86 CYS A C 1
ATOM 673 O O . CYS A 1 86 ? 9.633 -0.602 -7.400 1.00 72.00 86 CYS A O 1
ATOM 675 N N . ALA A 1 87 ? 11.654 -0.142 -8.271 1.00 67.69 87 ALA A N 1
ATOM 676 C CA . ALA A 1 87 ? 11.634 -1.226 -9.242 1.00 67.69 87 ALA A CA 1
ATOM 677 C C . ALA A 1 87 ? 12.222 -2.467 -8.561 1.00 67.69 87 ALA A C 1
ATOM 679 O O . ALA A 1 87 ? 13.384 -2.456 -8.160 1.00 67.69 87 ALA A O 1
ATOM 680 N N . CYS A 1 88 ? 11.417 -3.513 -8.381 1.00 61.41 88 CYS A N 1
ATOM 681 C CA . CYS A 1 88 ? 11.916 -4.789 -7.883 1.00 61.41 88 CYS A CA 1
ATOM 682 C C . CYS A 1 88 ? 12.271 -5.658 -9.088 1.00 61.41 88 CYS A C 1
ATOM 684 O O . CYS A 1 88 ? 11.400 -5.957 -9.906 1.00 61.41 88 CYS A O 1
ATOM 686 N N . LEU A 1 89 ? 13.541 -6.033 -9.205 1.00 66.94 89 LEU A N 1
ATOM 687 C CA . LEU A 1 89 ? 14.003 -6.978 -10.209 1.00 66.94 89 LEU A CA 1
ATOM 688 C C . LEU A 1 89 ? 14.349 -8.291 -9.522 1.00 66.94 89 LEU A C 1
ATOM 690 O O . LEU A 1 89 ? 15.153 -8.320 -8.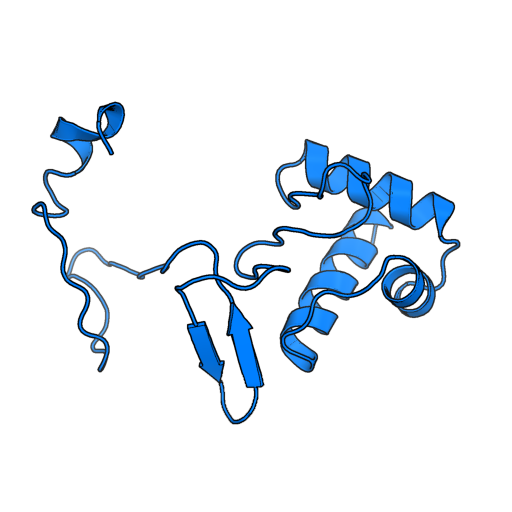593 1.00 66.94 89 LEU A O 1
ATOM 694 N N . GLU A 1 90 ? 13.758 -9.377 -10.002 1.00 65.12 90 GLU A N 1
ATOM 695 C CA . GLU A 1 90 ? 14.186 -10.714 -9.619 1.00 65.12 90 GLU A CA 1
ATOM 696 C C . GLU A 1 90 ? 15.504 -11.028 -10.334 1.00 65.12 90 GLU A C 1
ATOM 698 O O . GLU A 1 90 ? 15.565 -11.023 -11.563 1.00 65.12 90 GLU A O 1
ATOM 703 N N . ILE A 1 91 ? 16.570 -11.260 -9.568 1.00 68.44 91 ILE A N 1
ATOM 704 C CA . ILE A 1 91 ? 17.880 -11.658 -10.088 1.00 68.44 91 ILE A CA 1
ATOM 705 C C . ILE A 1 91 ? 18.222 -13.014 -9.474 1.00 68.44 91 ILE A C 1
ATOM 707 O O . ILE A 1 91 ? 18.363 -13.127 -8.256 1.00 68.44 91 ILE A O 1
ATOM 711 N N . GLY A 1 92 ? 18.338 -14.041 -10.316 1.00 75.94 92 GLY A N 1
ATOM 712 C CA . GLY A 1 92 ? 18.854 -15.350 -9.925 1.00 75.94 92 GLY A CA 1
ATOM 713 C C . GLY A 1 92 ? 20.380 -15.417 -10.024 1.00 75.94 92 GLY A C 1
ATOM 714 O O . GLY A 1 92 ? 21.033 -14.467 -10.449 1.00 75.94 92 GLY A O 1
ATOM 715 N N . LEU A 1 93 ? 20.959 -16.571 -9.679 1.00 76.31 93 LEU A N 1
ATOM 716 C CA . LEU A 1 93 ? 22.408 -16.807 -9.807 1.00 76.31 93 LEU A CA 1
ATOM 717 C C . LEU A 1 93 ? 22.912 -16.629 -11.248 1.00 76.31 93 LEU A C 1
ATOM 719 O O . LEU A 1 93 ? 24.010 -16.129 -11.458 1.00 76.31 93 LEU A O 1
ATOM 723 N N . GLU A 1 94 ? 22.077 -16.981 -12.224 1.00 83.00 94 GLU A N 1
ATOM 724 C CA . GLU A 1 94 ? 22.357 -16.842 -13.658 1.00 83.00 94 GLU A CA 1
ATOM 725 C C . GLU A 1 94 ? 21.913 -15.477 -14.224 1.00 83.00 94 GLU A C 1
ATOM 727 O O . GLU A 1 94 ? 21.925 -15.258 -15.434 1.00 83.00 94 GLU A O 1
ATOM 732 N N . GLY A 1 95 ? 21.505 -14.546 -13.355 1.00 72.62 95 GLY A N 1
ATOM 733 C CA . GLY A 1 95 ? 20.990 -13.231 -13.729 1.00 72.62 95 GLY A CA 1
ATOM 734 C C . GLY A 1 95 ? 19.457 -13.130 -13.719 1.00 72.62 95 GLY A C 1
ATOM 735 O O . GLY A 1 95 ? 18.763 -14.025 -13.225 1.00 72.62 95 GLY A O 1
ATOM 736 N N . PRO A 1 96 ? 18.903 -11.999 -14.195 1.00 73.50 96 PRO A N 1
ATOM 737 C CA . PRO A 1 96 ? 17.460 -11.794 -14.263 1.00 73.50 96 PRO A CA 1
ATOM 738 C C . PRO A 1 96 ? 16.811 -12.672 -15.348 1.00 73.50 96 PRO A C 1
ATOM 740 O O . PRO A 1 96 ? 17.465 -13.014 -16.337 1.00 73.50 96 PRO A O 1
ATOM 743 N N . PRO A 1 97 ? 15.513 -13.006 -15.221 1.00 76.69 97 PRO A N 1
ATOM 744 C CA . PRO A 1 97 ? 14.787 -13.703 -16.276 1.00 76.69 97 PRO A CA 1
ATOM 745 C C . PRO A 1 97 ? 14.757 -12.863 -17.558 1.00 76.69 97 PRO A C 1
ATOM 747 O O . PRO A 1 97 ? 14.807 -11.629 -17.521 1.00 76.69 97 PRO A O 1
ATOM 750 N N . SER A 1 98 ? 14.621 -13.530 -18.708 1.00 79.00 98 SER A N 1
ATOM 751 C CA . SER A 1 98 ? 14.460 -12.843 -19.990 1.00 79.00 98 SER A CA 1
ATOM 752 C C . SER A 1 98 ? 13.270 -11.886 -19.916 1.00 79.00 98 SER A C 1
ATOM 754 O O . SER A 1 98 ? 12.124 -12.316 -19.767 1.00 79.00 98 SER A O 1
ATOM 756 N N . CYS A 1 99 ? 13.527 -10.588 -20.025 1.00 70.44 99 CYS A N 1
ATOM 757 C CA . CYS A 1 99 ? 12.492 -9.571 -19.984 1.00 70.44 99 CYS A CA 1
ATOM 758 C C . CYS A 1 99 ? 12.748 -8.502 -21.050 1.00 70.44 99 CYS A C 1
ATOM 760 O O . CYS A 1 99 ? 13.863 -8.332 -21.537 1.00 70.44 99 CYS A O 1
ATOM 762 N N . ARG A 1 100 ? 11.686 -7.788 -21.442 1.00 70.00 100 ARG A N 1
ATOM 763 C CA . ARG A 1 100 ? 11.777 -6.657 -22.385 1.00 70.00 100 ARG A CA 1
ATOM 764 C C . ARG A 1 100 ? 12.228 -5.355 -21.716 1.00 70.00 100 ARG A C 1
ATOM 766 O O . ARG A 1 100 ? 12.418 -4.357 -22.401 1.00 70.00 100 ARG A O 1
ATOM 773 N N . TRP A 1 101 ? 12.352 -5.352 -20.392 1.00 66.06 101 TRP A N 1
ATOM 774 C CA . TRP A 1 101 ? 12.708 -4.171 -19.619 1.00 66.06 101 TRP A CA 1
ATOM 775 C C . TRP A 1 101 ? 14.223 -3.970 -19.646 1.00 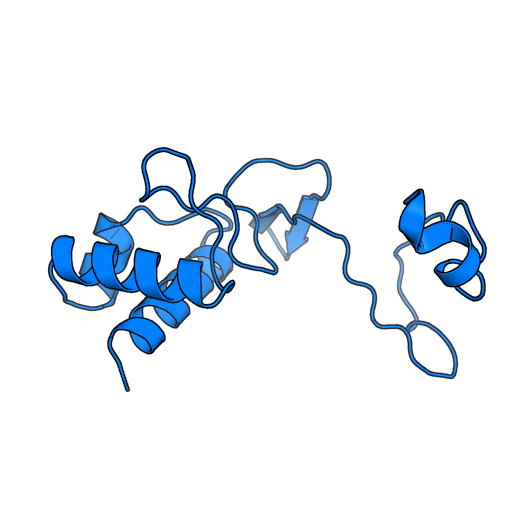66.06 101 TRP A C 1
ATOM 777 O O . TRP A 1 101 ? 14.978 -4.869 -19.290 1.00 66.06 101 TRP A O 1
ATOM 787 N N . LEU A 1 102 ? 14.663 -2.775 -20.040 1.00 64.56 102 LEU A N 1
ATOM 788 C CA . LEU A 1 102 ? 16.047 -2.336 -19.894 1.00 64.56 102 LEU A CA 1
ATOM 789 C C . LEU A 1 102 ? 16.103 -1.357 -18.716 1.00 64.56 102 LEU A C 1
ATOM 791 O O . LEU A 1 102 ? 15.431 -0.328 -18.744 1.00 64.56 102 LEU A O 1
ATOM 795 N N . PHE A 1 103 ? 16.892 -1.661 -17.690 1.00 64.62 103 PHE A N 1
ATOM 796 C CA . PHE A 1 103 ? 17.199 -0.731 -16.602 1.00 64.62 103 PHE A CA 1
ATOM 797 C C . PHE A 1 103 ? 18.711 -0.497 -16.573 1.00 64.62 103 PHE A C 1
ATOM 799 O O . PHE A 1 103 ? 19.496 -1.401 -16.860 1.00 64.62 103 PHE A O 1
ATOM 806 N N . HIS A 1 104 ? 19.124 0.733 -16.278 1.00 61.34 104 HIS A N 1
ATOM 807 C CA . HIS A 1 104 ? 20.532 1.112 -16.253 1.00 61.34 104 HIS A CA 1
ATOM 808 C C . HIS A 1 104 ? 21.016 1.153 -14.804 1.00 61.34 104 HIS A C 1
ATOM 810 O O . HIS A 1 104 ? 20.575 1.998 -14.025 1.00 61.34 104 HIS A O 1
ATOM 816 N N . CYS A 1 105 ? 21.915 0.245 -14.432 1.00 61.56 105 CYS A N 1
ATOM 817 C CA . CYS A 1 105 ? 22.633 0.346 -13.168 1.00 61.56 105 CYS A CA 1
ATOM 818 C C . CYS A 1 105 ? 23.866 1.228 -13.367 1.00 61.56 105 CYS A C 1
ATOM 820 O O . CYS A 1 105 ? 24.755 0.880 -14.139 1.00 61.56 105 CYS A O 1
ATOM 822 N N . PHE A 1 106 ? 23.924 2.356 -12.656 1.00 56.94 106 PHE A N 1
ATOM 823 C CA . PHE A 1 106 ? 25.074 3.270 -12.695 1.00 56.94 106 PHE A CA 1
ATOM 824 C C . PHE A 1 106 ? 26.337 2.687 -12.045 1.00 56.94 106 PHE A C 1
ATOM 826 O O . PHE A 1 106 ? 27.439 3.155 -12.312 1.00 56.94 106 PHE A O 1
ATOM 833 N N . VAL A 1 107 ? 26.181 1.638 -11.238 1.00 63.31 107 VAL A N 1
ATOM 834 C CA . VAL A 1 107 ? 27.272 0.853 -10.660 1.00 63.31 107 VAL A CA 1
ATOM 835 C C . VAL A 1 107 ? 27.065 -0.623 -10.993 1.00 63.31 107 VAL A C 1
ATOM 837 O O . VAL A 1 107 ? 25.917 -1.071 -11.066 1.00 63.31 107 VAL A O 1
ATOM 840 N N . PRO A 1 108 ? 28.130 -1.420 -11.191 1.00 68.69 108 PRO A N 1
ATOM 841 C CA . PRO A 1 108 ? 27.981 -2.864 -11.313 1.00 68.69 108 PRO A CA 1
ATOM 842 C C . PRO A 1 108 ? 27.228 -3.407 -10.094 1.00 68.69 108 PRO A C 1
ATOM 844 O O . PRO A 1 108 ? 27.679 -3.204 -8.970 1.00 68.69 108 PRO A O 1
ATOM 847 N N . ALA A 1 109 ? 26.108 -4.110 -10.295 1.00 63.72 109 ALA A N 1
ATOM 848 C CA . ALA A 1 109 ? 25.286 -4.622 -9.190 1.00 63.72 109 ALA A CA 1
ATOM 849 C C . ALA A 1 109 ? 26.101 -5.481 -8.199 1.00 63.72 109 ALA A C 1
ATOM 851 O O . ALA A 1 109 ? 25.902 -5.400 -6.992 1.00 63.72 109 ALA A O 1
ATOM 852 N N . ALA A 1 110 ? 27.100 -6.221 -8.696 1.00 68.00 110 ALA A N 1
ATOM 853 C CA . ALA A 1 110 ? 28.035 -7.004 -7.880 1.00 68.00 110 ALA A CA 1
ATOM 854 C C . ALA A 1 110 ? 28.913 -6.168 -6.923 1.00 68.00 110 ALA A C 1
ATOM 856 O O . ALA A 1 110 ? 29.513 -6.729 -6.013 1.00 68.00 110 ALA A O 1
ATOM 857 N N . ARG A 1 111 ? 29.007 -4.851 -7.132 1.00 69.56 111 ARG A N 1
ATOM 858 C CA . ARG A 1 111 ? 29.780 -3.902 -6.316 1.00 69.56 111 ARG A CA 1
ATOM 859 C C . ARG A 1 111 ? 28.906 -2.905 -5.567 1.00 69.56 111 ARG A C 1
ATOM 861 O O . ARG A 1 111 ? 29.434 -2.025 -4.903 1.00 69.56 111 ARG A O 1
ATOM 868 N N . TRP A 1 112 ? 27.578 -3.029 -5.631 1.00 65.44 112 TRP A N 1
ATOM 869 C CA . TRP A 1 112 ? 26.683 -2.075 -4.962 1.00 65.44 112 TRP A CA 1
ATOM 870 C C . TRP A 1 112 ? 26.917 -2.025 -3.438 1.00 65.44 112 TRP A C 1
ATOM 872 O O . TRP A 1 112 ? 26.656 -1.019 -2.792 1.00 65.44 112 TRP A O 1
ATOM 882 N N . TRP A 1 113 ? 27.474 -3.103 -2.868 1.00 67.81 113 TRP A N 1
ATOM 883 C CA . TRP A 1 113 ? 27.773 -3.230 -1.440 1.00 67.81 113 TRP A CA 1
ATOM 884 C C . TRP A 1 113 ? 29.004 -2.441 -1.021 1.00 67.81 113 TRP A C 1
ATOM 886 O O . TRP A 1 113 ? 29.137 -2.113 0.155 1.00 67.81 113 TRP A O 1
ATOM 896 N N . ASP A 1 114 ? 29.854 -2.088 -1.982 1.00 75.50 114 ASP A N 1
ATOM 897 C CA . ASP A 1 114 ? 31.027 -1.256 -1.751 1.00 75.50 114 ASP A CA 1
ATOM 898 C C . ASP A 1 114 ? 30.624 0.204 -1.463 1.00 75.50 114 ASP A C 1
ATOM 900 O O . ASP A 1 114 ? 31.421 0.952 -0.904 1.00 75.50 114 ASP A O 1
ATOM 904 N N . ASP A 1 115 ? 29.390 0.600 -1.812 1.00 57.59 115 ASP A N 1
ATOM 905 C CA . ASP A 1 115 ? 28.919 1.993 -1.788 1.00 57.59 115 ASP A CA 1
ATOM 906 C C . ASP A 1 115 ? 27.530 2.165 -1.132 1.00 57.59 115 ASP A C 1
ATOM 908 O O . ASP A 1 115 ? 26.883 3.204 -1.262 1.00 57.59 115 ASP A O 1
ATOM 912 N N . ILE A 1 116 ? 27.056 1.156 -0.386 1.00 60.00 116 ILE A N 1
ATOM 913 C CA . ILE A 1 116 ? 25.715 1.134 0.245 1.00 60.00 116 ILE A CA 1
ATOM 914 C C . ILE A 1 116 ? 25.496 2.252 1.284 1.00 60.00 116 ILE A C 1
ATOM 916 O O . ILE A 1 116 ? 24.391 2.481 1.759 1.00 60.00 116 ILE A O 1
ATOM 920 N N . VAL A 1 117 ? 26.568 2.924 1.705 1.00 52.44 117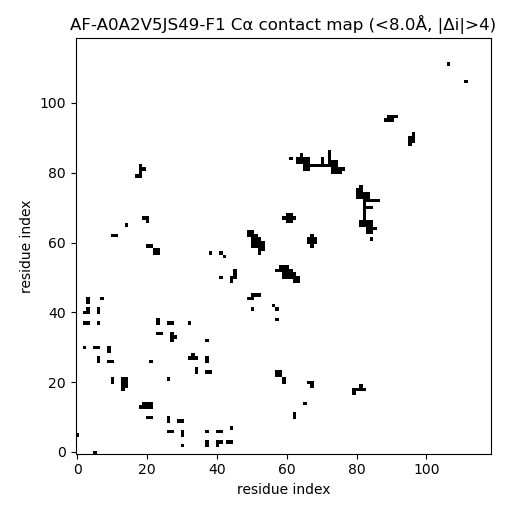 VAL A N 1
ATOM 921 C CA . VAL A 1 117 ? 26.493 4.069 2.624 1.00 52.44 117 VAL A CA 1
ATOM 922 C C . VAL A 1 117 ? 26.188 5.367 1.868 1.00 52.44 117 VAL A C 1
ATOM 924 O O . VAL A 1 117 ? 25.661 6.308 2.460 1.00 52.44 117 VAL A O 1
ATOM 927 N N . PHE A 1 118 ? 26.507 5.424 0.573 1.00 47.84 118 PHE A N 1
ATOM 928 C CA . PHE A 1 118 ? 26.361 6.608 -0.275 1.00 47.84 118 PHE A CA 1
ATOM 929 C C . PHE A 1 118 ? 25.236 6.477 -1.320 1.00 47.84 118 PHE A C 1
ATOM 931 O O . PHE A 1 118 ? 24.998 7.428 -2.068 1.00 47.84 118 PHE A O 1
ATOM 938 N N . THR A 1 119 ? 24.534 5.337 -1.355 1.00 45.72 119 THR A N 1
ATOM 939 C CA . THR A 1 119 ? 23.359 5.054 -2.205 1.00 45.72 119 THR A CA 1
ATOM 940 C C . THR A 1 119 ? 22.128 4.740 -1.367 1.00 45.72 119 THR A C 1
ATOM 942 O O . THR A 1 119 ? 21.029 5.180 -1.777 1.00 45.72 119 THR A O 1
#